Protein AF-A0A9D9EW62-F1 (afdb_monomer_lite)

Sequence (169 aa):
MFRKLGITLVFTATLSACSYVDKYEEQVHDWEPTYCYKSLAAVQCHREPKHSDSLRLVNYYGPHPSRYDAPEPLKEPNFKAPEMVNYWVKDAEPVPRPMPHGDLTDRPWLTVEGGNERQTIGDLRMLNASGAGTRAFLRRIETGEDATARDDDGTSTQYILPDPDLTVN

pLDDT: mean 76.58, std 15.17, range [39.16, 96.5]

Secondary structure (DSSP, 8-state):
-HHHHHHHHHHHHHHHTT----HHHHHHTTSPPEEEEE-SSSEEEESS--GGGGGGEEEEESS-GGGSPPPPPPPPP--PPPP---S--PPPPPP-PPP--S--TT-GGGSHHHHHHHHHHHHHHHHHHSHHHHHHHHHHHHHT--TT---SS-------PPPS-----

Structure (mmCIF, N/CA/C/O backbone):
data_AF-A0A9D9EW62-F1
#
_entry.id   AF-A0A9D9EW62-F1
#
loop_
_atom_site.group_PDB
_atom_site.id
_atom_site.type_symbol
_atom_site.label_atom_id
_atom_site.label_alt_id
_atom_site.label_comp_id
_atom_site.label_asym_id
_atom_site.label_entity_id
_atom_site.label_seq_id
_atom_site.pdbx_PDB_ins_code
_atom_site.Cartn_x
_atom_site.Cartn_y
_atom_site.Cartn_z
_atom_site.occupancy
_atom_site.B_iso_or_equiv
_atom_site.auth_seq_id
_atom_site.auth_comp_id
_atom_site.auth_asym_id
_atom_site.auth_atom_id
_atom_site.pdbx_PDB_model_num
ATOM 1 N N . MET A 1 1 ? -9.926 -25.307 49.695 1.00 59.16 1 MET A N 1
ATOM 2 C CA . MET A 1 1 ? -9.494 -24.974 48.315 1.00 59.16 1 MET A CA 1
ATOM 3 C C . MET A 1 1 ? -10.609 -24.360 47.465 1.00 59.16 1 MET A C 1
ATOM 5 O O . MET A 1 1 ? -10.352 -23.339 46.844 1.00 59.16 1 MET A O 1
ATOM 9 N N . PHE A 1 2 ? -11.846 -24.871 47.509 1.00 66.06 2 PHE A N 1
ATOM 10 C CA . PHE A 1 2 ? -12.985 -24.371 46.711 1.00 66.06 2 PHE A CA 1
ATOM 11 C C . PHE A 1 2 ? -13.291 -22.866 46.821 1.00 66.06 2 PHE A C 1
ATOM 13 O O . PHE A 1 2 ? -13.645 -22.231 45.835 1.00 66.06 2 PHE A O 1
ATOM 20 N N . ARG A 1 3 ? -13.080 -22.261 47.995 1.00 69.69 3 ARG A N 1
ATOM 21 C CA . ARG A 1 3 ? -13.353 -20.833 48.226 1.00 69.69 3 ARG A CA 1
ATOM 22 C C . ARG A 1 3 ? -12.430 -19.892 47.433 1.00 69.69 3 ARG A C 1
ATOM 24 O O . ARG A 1 3 ? -12.857 -18.814 47.046 1.00 69.69 3 ARG A O 1
ATOM 31 N N . LYS A 1 4 ? -11.186 -20.312 47.162 1.00 73.06 4 LYS A N 1
ATOM 32 C CA . LYS A 1 4 ? -10.240 -19.552 46.323 1.00 73.06 4 LYS A CA 1
ATOM 33 C C . LYS A 1 4 ? -10.594 -19.676 44.836 1.00 73.06 4 LYS A C 1
ATOM 35 O O . LYS A 1 4 ? -10.525 -18.686 44.124 1.00 73.06 4 LYS A O 1
ATOM 40 N N . LEU A 1 5 ? -11.053 -20.861 44.425 1.00 77.12 5 LEU A N 1
ATOM 41 C CA . LEU A 1 5 ? -11.511 -21.160 43.064 1.00 77.12 5 LEU A CA 1
ATOM 42 C C . LEU A 1 5 ? -12.756 -20.347 42.675 1.00 77.12 5 LEU A C 1
ATOM 44 O O . LEU A 1 5 ? -12.821 -19.824 41.567 1.00 77.12 5 LEU A O 1
ATOM 48 N N . GLY A 1 6 ? -13.701 -20.171 43.605 1.00 78.62 6 GLY A N 1
ATOM 49 C CA . GLY A 1 6 ? -14.886 -19.336 43.379 1.00 78.62 6 GLY A CA 1
ATOM 50 C C . GLY A 1 6 ? -14.548 -17.860 43.148 1.00 78.62 6 GLY A C 1
ATOM 51 O O . GLY A 1 6 ? -15.074 -17.250 42.225 1.00 78.62 6 GLY A O 1
ATOM 52 N N . ILE A 1 7 ? -13.616 -17.299 43.927 1.00 83.00 7 ILE A N 1
ATOM 53 C CA . ILE A 1 7 ? -13.196 -15.895 43.782 1.00 83.00 7 ILE A CA 1
ATOM 54 C C . ILE A 1 7 ? -12.504 -15.669 42.432 1.00 83.00 7 ILE A C 1
ATOM 56 O O . ILE A 1 7 ? -12.807 -14.693 41.754 1.00 83.00 7 ILE A O 1
ATOM 60 N N . THR A 1 8 ? -11.632 -16.583 41.997 1.00 82.44 8 THR A N 1
ATOM 61 C CA . THR A 1 8 ? -10.969 -16.472 40.685 1.00 82.44 8 THR A CA 1
ATOM 62 C C . THR A 1 8 ? -11.944 -16.573 39.512 1.00 82.44 8 THR A C 1
ATOM 64 O O . THR A 1 8 ? -11.771 -15.874 38.516 1.00 82.44 8 THR A O 1
ATOM 67 N N . LEU A 1 9 ? -12.990 -17.396 39.627 1.00 83.12 9 LEU A N 1
ATOM 68 C CA . LEU A 1 9 ? -13.998 -17.558 38.574 1.00 83.12 9 LEU A CA 1
ATOM 69 C C . LEU A 1 9 ? -14.905 -16.325 38.461 1.00 83.12 9 LEU A C 1
ATOM 71 O O . LEU A 1 9 ? -15.177 -15.852 37.364 1.00 83.12 9 LEU A O 1
ATOM 75 N N . VAL A 1 10 ? -15.308 -15.749 39.597 1.00 83.44 10 VAL A N 1
ATOM 76 C CA . VAL A 1 10 ? -16.083 -14.499 39.614 1.00 83.44 10 VAL A CA 1
ATOM 77 C C . VAL A 1 10 ? -15.261 -13.346 39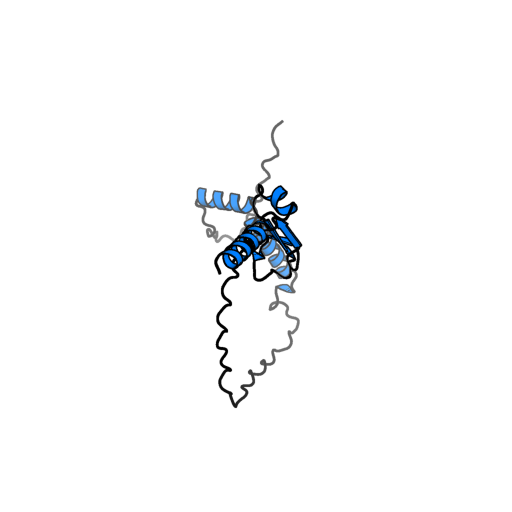.039 1.00 83.44 10 VAL A C 1
ATOM 79 O O . VAL A 1 10 ? -15.769 -12.598 38.212 1.00 83.44 10 VAL A O 1
ATOM 82 N N . PHE A 1 11 ? -13.981 -13.238 39.409 1.00 81.31 11 PHE A N 1
ATOM 83 C CA . PHE A 1 11 ? -13.118 -12.150 38.941 1.00 81.31 11 PHE A CA 1
ATOM 84 C C . PHE A 1 11 ? -12.858 -12.218 37.427 1.00 81.31 11 PHE A C 1
ATOM 86 O O . PHE A 1 11 ? -12.928 -11.205 36.731 1.00 81.31 11 PHE A O 1
ATOM 93 N N . THR A 1 12 ? -12.614 -13.423 36.899 1.00 79.81 12 THR A N 1
ATOM 94 C CA . THR A 1 12 ? -12.439 -13.645 35.453 1.00 79.81 12 THR A CA 1
ATOM 95 C C . THR A 1 12 ? -13.728 -13.383 34.672 1.00 79.81 12 THR A C 1
ATOM 97 O O . THR A 1 12 ? -13.675 -12.711 33.644 1.00 79.81 12 THR A O 1
ATOM 100 N N . ALA A 1 13 ? -14.889 -13.796 35.191 1.00 78.88 13 ALA A N 1
ATOM 101 C CA . ALA A 1 13 ? -16.182 -13.478 34.586 1.00 78.88 13 ALA A CA 1
ATOM 102 C C . ALA A 1 13 ? -16.443 -11.959 34.543 1.00 78.88 13 ALA A C 1
ATOM 104 O O . ALA A 1 13 ? -16.821 -11.433 33.496 1.00 78.88 13 ALA A O 1
ATOM 105 N N . THR A 1 14 ? -16.160 -11.228 35.628 1.00 77.88 14 THR A N 1
ATOM 106 C CA . THR A 1 14 ? -16.336 -9.764 35.663 1.00 77.88 14 THR A CA 1
ATOM 107 C C . THR A 1 14 ? -15.380 -9.012 34.738 1.00 77.88 14 THR A C 1
ATOM 109 O O . THR A 1 14 ? -15.769 -7.999 34.171 1.00 77.88 14 THR A O 1
ATOM 112 N N . LEU A 1 15 ? -14.156 -9.513 34.532 1.00 71.94 15 LEU A N 1
ATOM 113 C CA . LEU A 1 15 ? -13.207 -8.918 33.582 1.00 71.94 15 LEU A CA 1
ATOM 114 C C . LEU A 1 15 ? -13.619 -9.166 32.124 1.00 71.94 15 LEU A C 1
ATOM 116 O O . LEU A 1 15 ? -13.434 -8.287 31.288 1.00 71.94 15 LEU A O 1
ATOM 120 N N . SER A 1 16 ? -14.219 -10.323 31.822 1.00 66.19 16 SER A N 1
ATOM 121 C CA . SER A 1 16 ? -14.700 -10.637 30.467 1.00 66.19 16 SER A CA 1
ATOM 122 C C . SER A 1 16 ? -15.905 -9.793 30.030 1.00 66.19 16 SER A C 1
ATOM 124 O O . SER A 1 16 ? -16.077 -9.543 28.842 1.00 66.19 16 SER A O 1
ATOM 126 N N . ALA A 1 17 ? -16.703 -9.299 30.983 1.00 61.28 17 ALA A N 1
ATOM 127 C CA . ALA A 1 17 ? -17.857 -8.439 30.716 1.00 61.28 17 ALA A CA 1
ATOM 128 C C . ALA A 1 17 ? -17.480 -6.978 30.392 1.00 61.28 17 ALA A C 1
ATOM 130 O O . ALA A 1 17 ? -18.337 -6.202 29.980 1.00 61.28 17 ALA A O 1
ATOM 131 N N . CYS A 1 18 ? -16.205 -6.601 30.535 1.00 64.38 18 CYS A N 1
ATOM 132 C CA . CYS A 1 18 ? -15.677 -5.293 30.139 1.00 64.38 18 CYS A CA 1
ATOM 133 C C . CYS A 1 18 ? -15.083 -5.307 28.718 1.00 64.38 18 CYS A C 1
ATOM 135 O O . CYS A 1 18 ? -14.100 -4.611 28.458 1.00 64.38 18 CYS A O 1
ATOM 137 N N . SER A 1 19 ? -15.647 -6.085 27.786 1.00 58.22 19 SER A N 1
ATOM 138 C CA . SER A 1 19 ? -15.338 -5.924 26.362 1.00 58.22 19 SER A CA 1
ATOM 139 C C . SER A 1 19 ? -15.880 -4.567 25.906 1.00 58.22 19 SER A C 1
ATOM 141 O O . SER A 1 19 ? -17.054 -4.424 25.572 1.00 58.22 19 SER A O 1
ATOM 143 N N . TYR A 1 20 ? -15.027 -3.552 25.999 1.00 61.62 20 TYR A N 1
ATOM 144 C CA . TYR A 1 20 ? -15.320 -2.157 25.707 1.00 61.62 20 TYR A CA 1
ATOM 145 C C . TYR A 1 20 ? -15.698 -2.022 24.225 1.00 61.62 20 TYR A C 1
ATOM 147 O O . TYR A 1 20 ? -14.830 -2.049 23.355 1.00 61.62 20 TYR A O 1
ATOM 155 N N . VAL A 1 21 ? -16.995 -1.939 23.929 1.00 63.38 21 VAL A N 1
ATOM 156 C CA . VAL A 1 21 ? -17.468 -1.453 22.629 1.00 63.38 21 VAL A CA 1
ATOM 157 C C . VAL A 1 21 ? -17.365 0.062 22.692 1.00 63.38 21 VAL A C 1
ATOM 159 O O . VAL A 1 21 ? -17.888 0.684 23.619 1.00 63.38 21 VAL A O 1
ATOM 162 N N . ASP A 1 22 ? -16.618 0.649 21.763 1.00 69.00 22 ASP A N 1
ATOM 163 C CA . ASP A 1 22 ? -16.492 2.098 21.701 1.00 69.00 22 ASP A CA 1
ATOM 164 C C . ASP A 1 22 ? -17.877 2.701 21.409 1.00 69.00 22 ASP A C 1
ATOM 166 O O . ASP A 1 22 ? -18.600 2.215 20.537 1.00 69.00 22 ASP A O 1
ATOM 170 N N . LYS A 1 23 ? -18.267 3.764 22.122 1.00 73.44 23 LYS A N 1
ATOM 171 C CA . LYS A 1 23 ? -19.567 4.428 21.910 1.00 73.44 23 LYS A CA 1
ATOM 172 C C . LYS A 1 23 ? -19.731 4.936 20.479 1.00 73.44 23 LYS A C 1
ATOM 174 O O . LYS A 1 23 ? -20.854 5.096 20.009 1.00 73.44 23 LYS A O 1
ATOM 179 N N . TYR A 1 24 ? -18.615 5.205 19.805 1.00 70.50 24 TYR A N 1
ATOM 180 C CA . TYR A 1 24 ? -18.610 5.511 18.383 1.00 70.50 24 TYR A CA 1
ATOM 181 C C . TYR A 1 24 ? -19.092 4.314 17.555 1.00 70.50 24 TYR A C 1
ATOM 183 O O . TYR A 1 24 ? -20.037 4.459 16.785 1.00 70.50 24 TYR A O 1
ATOM 191 N N . GLU A 1 25 ? -18.509 3.128 17.765 1.00 70.69 25 GLU A N 1
ATOM 192 C CA . GLU A 1 25 ? -18.876 1.904 17.042 1.00 70.69 25 GLU A CA 1
ATOM 193 C C . GLU A 1 25 ? -20.361 1.562 17.222 1.00 70.69 25 GLU A C 1
ATOM 195 O O . GLU A 1 25 ? -20.989 1.128 16.266 1.00 70.69 25 GLU A O 1
ATOM 200 N N . GLU A 1 26 ? -20.941 1.826 18.397 1.00 75.75 26 GLU A N 1
ATOM 201 C CA . GLU A 1 26 ? -22.371 1.617 18.670 1.00 75.75 26 GLU A CA 1
ATOM 202 C C . GLU A 1 26 ? -23.283 2.519 17.812 1.00 75.75 26 GLU A C 1
ATOM 204 O O . GLU A 1 26 ? -24.342 2.081 17.373 1.00 75.75 26 GLU A O 1
ATOM 209 N N . GLN A 1 27 ? -22.867 3.755 17.507 1.00 77.00 27 GLN A N 1
ATOM 210 C CA . GLN A 1 27 ? -23.645 4.683 16.668 1.00 77.00 27 GLN A CA 1
ATOM 211 C C . GLN A 1 27 ? -23.507 4.431 15.165 1.00 77.00 27 GLN A C 1
ATOM 213 O O . GLN A 1 27 ? -24.417 4.760 14.403 1.00 77.00 27 GLN A O 1
ATOM 218 N N . VAL A 1 28 ? -22.368 3.894 14.723 1.00 73.94 28 VAL A N 1
ATOM 219 C CA . VAL A 1 28 ? -22.107 3.607 13.302 1.00 73.94 28 VAL A CA 1
ATOM 220 C C . VAL A 1 28 ? -22.264 2.129 12.943 1.00 73.94 28 VAL A C 1
ATOM 222 O O . VAL A 1 28 ? -22.005 1.759 11.802 1.00 73.94 28 VAL A O 1
ATOM 225 N N . HIS A 1 29 ? -22.735 1.296 13.874 1.00 68.50 29 HIS A N 1
ATOM 226 C CA . HIS A 1 29 ? -22.925 -0.140 13.658 1.00 68.50 29 HIS A CA 1
ATOM 227 C C . HIS A 1 29 ? -23.944 -0.459 12.550 1.00 68.50 29 HIS A C 1
ATOM 229 O O . HIS A 1 29 ? -23.817 -1.474 11.868 1.00 68.50 29 HIS A O 1
ATOM 235 N N . ASP A 1 30 ? -24.945 0.403 12.355 1.00 76.31 30 ASP A N 1
ATOM 236 C CA . ASP A 1 30 ? -26.012 0.195 11.366 1.00 76.31 30 ASP A CA 1
ATOM 237 C C . ASP A 1 30 ? -25.605 0.578 9.929 1.00 76.31 30 ASP A C 1
ATOM 239 O O . ASP A 1 30 ? -26.365 0.359 8.984 1.00 76.31 30 ASP A O 1
ATOM 243 N N . TRP A 1 31 ? -24.418 1.162 9.742 1.00 78.44 31 TRP A N 1
ATOM 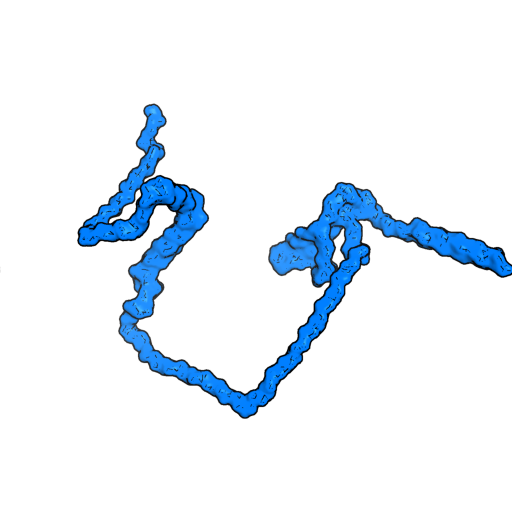244 C CA . TRP A 1 31 ? -23.936 1.638 8.444 1.00 78.44 31 TRP A CA 1
ATOM 245 C C . TRP A 1 31 ? -23.060 0.593 7.744 1.00 78.44 31 TRP A C 1
ATOM 247 O O . TRP A 1 31 ? -22.380 -0.202 8.392 1.00 78.44 31 TRP A O 1
ATOM 257 N N . GLU A 1 32 ? -23.033 0.613 6.403 1.00 84.56 32 GLU A N 1
ATOM 258 C CA . GLU A 1 32 ? -22.104 -0.235 5.645 1.00 84.56 32 GLU A CA 1
ATOM 259 C C . GLU A 1 32 ? -20.651 0.068 6.063 1.00 84.56 32 GLU A C 1
ATOM 261 O O . GLU A 1 32 ? -20.231 1.235 6.019 1.00 84.56 32 GLU A O 1
ATOM 266 N N . PRO A 1 33 ? -19.863 -0.956 6.445 1.00 88.44 33 PRO A N 1
ATOM 267 C CA . PRO A 1 33 ? -18.505 -0.743 6.908 1.00 88.44 33 PRO A CA 1
ATOM 268 C C . PRO A 1 33 ? -17.673 -0.115 5.793 1.00 88.44 33 PRO A C 1
ATOM 270 O O . PRO A 1 33 ? -17.693 -0.559 4.644 1.00 88.44 33 PRO A O 1
ATOM 273 N N . THR A 1 34 ? -16.969 0.961 6.133 1.00 93.12 34 THR A N 1
ATOM 274 C CA . THR A 1 34 ? -16.196 1.745 5.168 1.00 93.12 34 THR A CA 1
ATOM 275 C C . THR A 1 34 ? -14.881 2.176 5.797 1.00 93.12 34 THR A C 1
ATOM 277 O O . THR A 1 34 ? -14.870 2.895 6.790 1.00 93.12 34 THR A O 1
ATOM 280 N N . TYR A 1 35 ? -13.766 1.778 5.193 1.00 94.00 35 TYR A N 1
ATOM 281 C CA . TYR A 1 35 ? -12.406 2.040 5.656 1.00 94.00 35 TYR A CA 1
ATOM 282 C C . TYR A 1 35 ? -11.695 2.967 4.675 1.00 94.00 35 TYR A C 1
ATOM 284 O O . TYR A 1 35 ? -11.466 2.597 3.523 1.00 94.00 35 TYR A O 1
ATOM 292 N N . CYS A 1 36 ? -11.343 4.173 5.116 1.00 94.81 36 CYS A N 1
ATOM 293 C CA . CYS A 1 36 ? -10.765 5.209 4.268 1.00 94.81 36 CYS A CA 1
ATOM 294 C C . CYS A 1 36 ? -9.276 5.416 4.566 1.00 94.81 36 CYS A C 1
ATOM 296 O O . CYS A 1 36 ? -8.886 5.745 5.687 1.00 94.81 36 CYS A O 1
ATOM 298 N N . TYR A 1 37 ? -8.443 5.290 3.535 1.00 96.50 37 TYR A N 1
ATOM 299 C CA . TYR A 1 37 ? -6.986 5.359 3.614 1.00 96.50 37 TYR A CA 1
ATOM 300 C C . TYR A 1 37 ? -6.430 6.513 2.780 1.00 96.50 37 TYR A C 1
ATOM 302 O O . TYR A 1 37 ? -6.934 6.846 1.705 1.00 96.50 37 TYR A O 1
ATOM 310 N N . LYS A 1 38 ? -5.338 7.118 3.252 1.00 96.44 38 LYS A N 1
ATOM 311 C CA . LYS A 1 38 ? -4.634 8.190 2.544 1.00 96.44 38 LYS A CA 1
ATOM 312 C C . LYS A 1 38 ? -3.780 7.614 1.413 1.00 96.44 38 LYS A C 1
ATOM 314 O O . LYS A 1 38 ? -2.718 7.055 1.679 1.00 96.44 38 LYS A O 1
ATOM 319 N N . SER A 1 39 ? -4.173 7.821 0.158 1.00 92.69 39 SER A N 1
ATOM 320 C CA . SER A 1 39 ? -3.339 7.518 -1.017 1.00 92.69 39 SER A CA 1
ATOM 321 C C . SER A 1 39 ? -2.410 8.694 -1.375 1.00 92.69 39 SER A C 1
ATOM 323 O O . SER A 1 39 ? -2.344 9.685 -0.648 1.00 92.69 39 SER A O 1
ATOM 325 N N . LEU A 1 40 ? -1.634 8.575 -2.460 1.00 89.00 40 LEU A N 1
ATOM 326 C CA . LEU A 1 40 ? -0.734 9.644 -2.921 1.00 89.00 40 LEU A CA 1
ATOM 327 C C . LEU A 1 40 ? -1.485 10.867 -3.473 1.00 89.00 40 LEU A C 1
ATOM 329 O O . LEU A 1 40 ? -0.981 11.977 -3.349 1.00 89.00 40 LEU A O 1
ATOM 333 N N . ALA A 1 41 ? -2.673 10.672 -4.054 1.00 89.69 41 ALA A N 1
ATOM 334 C CA . ALA A 1 41 ? -3.430 11.733 -4.726 1.00 89.69 41 ALA A CA 1
ATOM 335 C C . ALA A 1 41 ? -4.807 12.023 -4.097 1.00 89.69 41 ALA A C 1
ATOM 337 O O . ALA A 1 41 ? -5.367 13.088 -4.330 1.00 89.69 41 ALA A O 1
ATOM 338 N N . ALA A 1 42 ? -5.365 11.095 -3.312 1.00 92.38 42 ALA A N 1
ATOM 339 C CA . ALA A 1 42 ? -6.709 11.214 -2.735 1.00 92.38 42 ALA A CA 1
ATOM 340 C C . ALA A 1 42 ? -6.902 10.318 -1.498 1.00 92.38 42 ALA A C 1
ATOM 342 O O . ALA A 1 42 ? -6.018 9.540 -1.131 1.00 92.38 42 ALA A O 1
ATOM 343 N N . VAL A 1 43 ? -8.076 10.373 -0.874 1.00 95.12 43 VAL A N 1
ATOM 344 C CA . VAL A 1 43 ? -8.515 9.355 0.091 1.00 95.12 43 VAL A CA 1
ATOM 345 C C . VAL A 1 43 ? -9.257 8.256 -0.671 1.00 95.12 43 VAL A C 1
ATOM 347 O O . VAL A 1 43 ? -10.140 8.558 -1.468 1.00 95.12 43 VAL A O 1
ATOM 350 N N . GLN A 1 44 ? -8.876 6.997 -0.459 1.00 94.31 44 GLN A N 1
ATOM 351 C CA . GLN A 1 44 ? -9.543 5.833 -1.050 1.00 94.31 44 GLN A CA 1
ATOM 352 C C . GLN A 1 44 ? -10.294 5.079 0.040 1.00 94.31 44 GLN A C 1
ATOM 354 O O . GLN A 1 44 ? -9.709 4.768 1.076 1.00 94.31 44 GLN A O 1
ATOM 359 N N . CYS A 1 45 ? -11.576 4.806 -0.190 1.00 94.25 45 CYS A N 1
ATOM 360 C CA . CYS A 1 45 ? -12.429 4.107 0.761 1.00 94.25 45 CYS A CA 1
ATOM 361 C C . CYS A 1 45 ? -12.792 2.717 0.234 1.00 94.25 45 CYS A C 1
ATOM 363 O O . CYS A 1 45 ? -13.123 2.553 -0.941 1.00 94.25 45 CYS A O 1
ATOM 365 N N . HIS A 1 46 ? -12.718 1.725 1.113 1.00 93.12 46 HIS A N 1
ATOM 366 C CA . HIS A 1 46 ? -12.971 0.321 0.814 1.00 93.12 46 HIS A CA 1
ATOM 367 C C . HIS A 1 46 ? -14.011 -0.241 1.781 1.00 93.12 46 HIS A C 1
ATOM 369 O O . HIS A 1 46 ? -14.105 0.213 2.917 1.00 93.12 46 HIS A O 1
ATOM 375 N N . ARG A 1 47 ? -14.772 -1.244 1.337 1.00 91.56 47 ARG A N 1
ATOM 376 C CA . ARG A 1 47 ? -15.723 -1.963 2.201 1.00 91.56 47 ARG A CA 1
ATOM 377 C C . ARG A 1 47 ? -15.032 -2.875 3.214 1.00 91.56 47 ARG A C 1
ATOM 379 O O . ARG A 1 47 ? -15.524 -3.067 4.316 1.00 91.56 47 ARG A O 1
ATOM 386 N N . GLU A 1 48 ? -13.874 -3.404 2.839 1.00 91.19 48 GLU A N 1
ATOM 387 C CA . GLU A 1 48 ? -13.054 -4.278 3.674 1.00 91.19 48 GLU A CA 1
ATOM 388 C C . GLU A 1 48 ? -11.765 -3.565 4.100 1.00 91.19 48 GLU A C 1
ATOM 390 O O . GLU A 1 48 ? -11.250 -2.714 3.361 1.00 91.19 48 GLU A O 1
ATOM 395 N N . PRO A 1 49 ? -11.224 -3.896 5.283 1.00 92.56 49 PRO A N 1
ATOM 396 C CA . PRO A 1 49 ? -10.005 -3.284 5.771 1.00 92.56 49 PRO A CA 1
ATOM 397 C C . PRO A 1 49 ? -8.799 -3.755 4.957 1.00 92.56 49 PRO A C 1
ATOM 399 O O . PRO A 1 49 ? -8.502 -4.941 4.827 1.00 92.56 49 PRO A O 1
ATOM 402 N N . LYS A 1 50 ? -8.039 -2.793 4.441 1.00 91.88 50 LYS A N 1
ATOM 403 C CA . LYS A 1 50 ? -6.800 -3.055 3.716 1.00 91.88 50 LYS A CA 1
ATOM 404 C C . LYS A 1 50 ? -5.619 -3.047 4.684 1.00 91.88 50 LYS A C 1
ATOM 406 O O . LYS A 1 50 ? -5.048 -1.998 4.984 1.00 91.88 50 LYS A O 1
ATOM 411 N N . HIS A 1 51 ? -5.231 -4.227 5.166 1.00 90.19 51 HIS A N 1
ATOM 412 C CA . HIS A 1 51 ? -4.170 -4.369 6.174 1.00 90.19 51 HIS A CA 1
ATOM 413 C C . HIS A 1 51 ? -2.802 -3.821 5.728 1.00 90.19 51 HIS A C 1
ATOM 415 O O . HIS A 1 51 ? -2.063 -3.296 6.565 1.00 90.19 51 HIS A O 1
ATOM 421 N N . SER A 1 52 ? -2.489 -3.857 4.424 1.00 89.62 52 SER A N 1
ATOM 422 C CA . SER A 1 52 ? -1.237 -3.299 3.878 1.00 89.62 52 SER A CA 1
ATOM 423 C C . SER A 1 52 ? -1.084 -1.800 4.138 1.00 89.62 52 SER A C 1
ATOM 425 O O . SER A 1 52 ? 0.030 -1.305 4.282 1.00 89.62 52 SER A O 1
ATOM 427 N N . ASP A 1 53 ? -2.207 -1.083 4.219 1.00 91.50 53 ASP A N 1
ATOM 428 C CA . ASP A 1 53 ? -2.246 0.375 4.317 1.00 91.50 53 ASP A CA 1
ATOM 429 C C . ASP A 1 53 ? -2.687 0.822 5.720 1.00 91.50 53 ASP A C 1
ATOM 431 O O . ASP A 1 53 ? -3.039 1.982 5.919 1.00 91.50 53 ASP A O 1
ATOM 435 N N . SER A 1 54 ? -2.639 -0.075 6.714 1.00 90.19 54 SER A N 1
ATOM 436 C CA . SER A 1 54 ? -3.070 0.171 8.101 1.00 90.19 54 SER A CA 1
ATOM 437 C C . SER A 1 54 ? -2.479 1.444 8.722 1.00 90.19 54 SER A C 1
ATOM 439 O O . SER A 1 54 ? -3.191 2.185 9.394 1.00 90.19 54 SER A O 1
ATOM 441 N N . LEU A 1 55 ? -1.216 1.769 8.423 1.00 92.25 55 LEU A N 1
ATOM 442 C CA . LEU A 1 55 ? -0.538 2.989 8.894 1.00 92.25 55 LEU A CA 1
ATOM 443 C C . LEU A 1 55 ? -1.072 4.292 8.274 1.00 92.25 55 LEU A C 1
ATOM 445 O O . LEU A 1 55 ? -0.714 5.384 8.709 1.00 92.25 55 LEU A O 1
ATOM 449 N N . ARG A 1 56 ? -1.885 4.193 7.221 1.00 94.44 56 ARG A N 1
ATOM 450 C CA . ARG A 1 56 ? -2.427 5.319 6.446 1.00 94.44 56 ARG A CA 1
ATOM 451 C C . ARG A 1 56 ? -3.940 5.449 6.615 1.00 94.44 56 ARG A C 1
ATOM 453 O O . ARG A 1 56 ? -4.565 6.160 5.826 1.00 94.44 56 ARG A O 1
ATOM 460 N N . LEU A 1 57 ? -4.529 4.759 7.592 1.00 94.00 57 LEU A N 1
ATOM 461 C CA . LEU A 1 57 ? -5.951 4.857 7.901 1.00 94.00 57 LEU A CA 1
ATOM 462 C C . LEU A 1 57 ? -6.285 6.281 8.362 1.00 94.00 57 LEU A C 1
ATOM 464 O O . LEU A 1 57 ? -5.660 6.809 9.278 1.00 94.00 57 LEU A O 1
ATOM 468 N N . VAL A 1 58 ? -7.257 6.904 7.700 1.00 94.31 58 VAL A N 1
ATOM 469 C CA . VAL A 1 58 ? -7.728 8.261 8.012 1.00 94.31 58 VAL A CA 1
ATOM 470 C C . VAL A 1 58 ? -8.991 8.200 8.857 1.00 94.31 58 VAL A C 1
ATOM 472 O O . VAL A 1 58 ? -9.100 8.916 9.846 1.00 94.31 58 VAL A O 1
ATOM 475 N N . ASN A 1 59 ? -9.945 7.361 8.453 1.00 92.62 59 ASN A N 1
ATOM 476 C CA . ASN A 1 59 ? -11.193 7.145 9.172 1.00 92.62 59 ASN A CA 1
ATOM 477 C C . ASN A 1 59 ? -11.765 5.760 8.844 1.00 92.62 59 ASN A C 1
ATOM 479 O O . ASN A 1 59 ? -11.440 5.185 7.800 1.00 92.62 59 ASN A O 1
ATOM 483 N N . TYR A 1 60 ? -12.635 5.248 9.707 1.00 91.12 60 TYR A N 1
ATOM 484 C CA . TYR A 1 60 ? -13.404 4.036 9.460 1.00 91.12 60 TYR A CA 1
ATOM 485 C C . TYR A 1 60 ? -14.817 4.163 10.036 1.00 91.12 60 TYR A C 1
ATOM 487 O O . TYR A 1 60 ? -15.028 4.829 11.044 1.00 91.12 60 TYR A O 1
ATOM 495 N N . TYR A 1 61 ? -15.770 3.500 9.392 1.00 89.69 61 TYR A N 1
ATOM 496 C CA . TYR A 1 61 ? -17.133 3.303 9.869 1.00 89.69 61 TYR A CA 1
ATOM 497 C C . TYR A 1 61 ? -17.342 1.802 10.079 1.00 89.69 61 TYR A C 1
ATOM 499 O O . TYR A 1 61 ? -16.990 1.015 9.198 1.00 89.69 61 TYR A O 1
ATOM 507 N N . GLY A 1 62 ? -17.875 1.410 11.237 1.00 87.25 62 GLY A N 1
ATOM 508 C CA . GLY A 1 62 ? -18.034 0.008 11.635 1.00 87.25 62 GLY A CA 1
ATOM 509 C C . GLY A 1 62 ? -16.911 -0.491 12.560 1.00 87.25 62 GLY A C 1
ATOM 510 O O . GLY A 1 62 ? -16.281 0.317 13.243 1.00 87.25 62 GLY A O 1
ATOM 511 N N . PRO A 1 63 ? -16.660 -1.811 12.628 1.00 87.06 63 PRO A N 1
ATOM 512 C CA . PRO A 1 63 ? -15.693 -2.382 13.561 1.00 87.06 63 PRO A CA 1
ATOM 513 C C . PRO A 1 63 ? -14.256 -1.996 13.201 1.00 87.06 63 PRO A C 1
ATOM 515 O O . PRO A 1 63 ? -13.867 -2.023 12.026 1.00 87.06 63 PRO A O 1
ATOM 518 N N . HIS A 1 64 ? -13.452 -1.702 14.224 1.00 87.81 64 HIS A N 1
ATOM 519 C CA . HIS A 1 64 ? -12.045 -1.349 14.053 1.00 87.81 64 HIS A CA 1
ATOM 520 C C . HIS A 1 64 ? -11.273 -2.409 13.229 1.00 87.81 64 HIS A C 1
ATOM 522 O O . HIS A 1 64 ? -11.401 -3.610 13.492 1.00 87.81 64 HIS A O 1
ATOM 528 N N . PRO A 1 65 ? -10.416 -2.007 12.264 1.00 88.94 65 PRO A N 1
ATOM 529 C CA . PRO A 1 65 ? -9.737 -2.929 11.345 1.00 88.94 65 PRO A CA 1
ATOM 530 C C . PRO A 1 65 ? -8.805 -3.942 12.029 1.00 88.94 65 PRO A C 1
ATOM 532 O O . PRO A 1 65 ? -8.488 -4.967 11.439 1.00 88.94 65 PRO A O 1
ATOM 535 N N . SER A 1 66 ? -8.385 -3.703 13.277 1.00 87.00 66 SER A N 1
ATOM 536 C CA . SER A 1 66 ? -7.592 -4.670 14.057 1.00 87.00 66 SER A CA 1
ATOM 537 C C . SER A 1 66 ? -8.380 -5.894 14.530 1.00 87.00 66 SER A C 1
ATOM 539 O O . SER A 1 66 ? -7.779 -6.802 15.094 1.00 87.00 66 SER A O 1
ATOM 541 N N . ARG A 1 67 ? -9.711 -5.900 14.383 1.00 85.19 67 ARG A N 1
ATOM 542 C CA . ARG A 1 67 ? -10.545 -7.073 14.684 1.00 85.19 67 ARG A CA 1
ATOM 543 C C . ARG A 1 67 ? -10.485 -8.134 13.583 1.00 85.19 67 ARG A C 1
ATOM 545 O O . ARG A 1 67 ? -10.923 -9.253 13.818 1.00 85.19 67 ARG A O 1
ATOM 552 N N . TYR A 1 68 ? -9.986 -7.772 12.403 1.00 86.44 68 TYR A N 1
ATOM 553 C CA . TYR A 1 68 ? -9.858 -8.669 11.263 1.00 86.44 68 TYR A CA 1
ATOM 554 C C . TYR A 1 68 ? -8.460 -9.276 11.223 1.00 86.44 68 TYR A C 1
ATOM 556 O O . TYR A 1 68 ? -7.470 -8.601 11.528 1.00 86.44 68 TYR A O 1
ATOM 564 N N . ASP A 1 69 ? -8.391 -10.544 10.828 1.00 88.69 69 ASP A N 1
ATOM 565 C CA . ASP A 1 69 ? -7.126 -11.247 10.675 1.00 88.69 69 ASP A CA 1
ATOM 566 C C . ASP A 1 69 ? -6.340 -10.662 9.501 1.00 88.69 69 ASP A C 1
ATOM 568 O O . ASP A 1 69 ? -6.822 -10.586 8.368 1.00 88.69 69 ASP A O 1
ATOM 572 N N . ALA A 1 70 ? -5.103 -10.251 9.779 1.00 87.69 70 ALA A N 1
ATOM 573 C CA . ALA A 1 70 ? -4.207 -9.802 8.731 1.00 87.69 70 ALA A CA 1
ATOM 574 C C . ALA A 1 70 ? -3.864 -10.988 7.809 1.00 87.69 70 ALA A C 1
ATOM 576 O O . ALA A 1 70 ? -3.591 -12.084 8.307 1.00 87.69 70 ALA A O 1
ATOM 577 N N . PRO A 1 71 ? -3.838 -10.783 6.479 1.00 88.44 71 PRO A N 1
ATOM 578 C CA . PRO A 1 71 ? -3.440 -11.832 5.554 1.00 88.44 71 PRO A CA 1
ATOM 579 C C . PRO A 1 71 ? -2.010 -12.284 5.856 1.00 88.44 71 PRO A C 1
ATOM 581 O O . PRO A 1 71 ? -1.167 -11.477 6.262 1.00 88.44 71 PRO A O 1
ATOM 584 N N . GLU A 1 72 ? -1.734 -13.570 5.632 1.00 90.00 72 GLU A N 1
ATOM 585 C CA . GLU A 1 72 ? -0.389 -14.106 5.813 1.00 90.00 72 GLU A CA 1
ATOM 586 C C . GLU A 1 72 ? 0.621 -13.314 4.966 1.00 90.00 72 GLU A C 1
ATOM 588 O O . GLU A 1 72 ? 0.348 -12.995 3.800 1.00 90.00 72 GLU A O 1
ATOM 593 N N . PRO A 1 73 ? 1.791 -12.971 5.533 1.00 87.94 73 PRO A N 1
ATOM 594 C CA . PRO A 1 73 ? 2.819 -12.272 4.787 1.00 87.94 73 PRO A CA 1
ATOM 595 C C . PRO A 1 73 ? 3.239 -13.118 3.585 1.00 87.94 73 PRO A C 1
ATOM 597 O O . PRO A 1 73 ? 3.450 -14.328 3.690 1.00 87.94 73 PRO A O 1
ATOM 600 N N . LEU A 1 74 ? 3.373 -12.467 2.429 1.00 87.69 74 LEU A N 1
ATOM 601 C CA . LEU A 1 74 ? 3.841 -13.129 1.218 1.00 87.69 74 LEU A CA 1
ATOM 602 C C . LEU A 1 74 ? 5.200 -13.779 1.486 1.00 87.69 74 LEU A C 1
ATOM 604 O O . LEU A 1 74 ? 6.084 -13.166 2.088 1.00 87.69 74 LEU A O 1
ATOM 608 N N . LYS A 1 75 ? 5.371 -15.017 1.010 1.00 91.62 75 LYS A N 1
ATOM 609 C CA . LYS A 1 75 ? 6.654 -15.715 1.091 1.00 91.62 75 LYS A CA 1
ATOM 610 C C . LYS A 1 75 ? 7.733 -14.848 0.452 1.00 91.62 75 LYS A C 1
ATOM 612 O O . LYS A 1 75 ? 7.568 -14.411 -0.689 1.00 91.62 75 LYS A O 1
ATOM 617 N N . GLU A 1 76 ? 8.831 -14.642 1.174 1.00 88.88 76 GLU A N 1
ATOM 618 C CA . GLU A 1 76 ? 9.958 -13.877 0.656 1.00 88.88 76 GLU A CA 1
ATOM 619 C C . GLU A 1 76 ? 10.400 -14.462 -0.696 1.00 88.88 76 GLU A C 1
ATOM 621 O O . GLU A 1 76 ? 10.660 -15.671 -0.799 1.00 88.88 76 GLU A O 1
ATOM 626 N N . PRO A 1 77 ? 10.443 -13.642 -1.758 1.00 90.00 77 PRO A N 1
ATOM 627 C CA . PRO A 1 77 ? 10.948 -14.092 -3.042 1.00 90.00 77 PRO A CA 1
ATOM 628 C C . PRO A 1 77 ? 12.403 -14.536 -2.885 1.00 90.00 77 PRO A C 1
ATOM 630 O O . PRO A 1 77 ? 13.236 -13.839 -2.305 1.00 90.00 77 PRO A O 1
ATOM 633 N N . ASN A 1 78 ? 12.725 -15.709 -3.429 1.00 90.88 78 ASN A N 1
ATOM 634 C CA . ASN A 1 78 ? 14.101 -16.187 -3.478 1.00 90.88 78 ASN A CA 1
ATOM 635 C C . ASN A 1 78 ? 14.838 -15.443 -4.599 1.00 90.88 78 ASN A C 1
ATOM 637 O O . ASN A 1 78 ? 14.918 -15.918 -5.733 1.00 90.88 78 ASN A O 1
ATOM 641 N N . PHE A 1 79 ? 15.329 -14.244 -4.289 1.00 87.75 79 PHE A N 1
ATOM 642 C CA . PHE A 1 79 ? 16.213 -13.509 -5.179 1.00 87.75 79 PHE A CA 1
ATOM 643 C C . PHE A 1 79 ? 17.588 -14.174 -5.161 1.00 87.75 79 PHE A C 1
ATOM 645 O O . PHE A 1 79 ? 18.414 -13.921 -4.286 1.00 87.75 79 PHE A O 1
ATOM 652 N N . LYS A 1 80 ? 17.849 -15.035 -6.143 1.00 90.25 80 LYS A N 1
ATOM 653 C CA . LYS A 1 80 ? 19.222 -15.428 -6.446 1.00 90.25 80 LYS A CA 1
ATOM 654 C C . LYS A 1 80 ? 19.858 -14.300 -7.238 1.00 90.25 80 LYS A C 1
ATOM 656 O O . LYS A 1 80 ? 19.308 -13.878 -8.255 1.00 90.25 80 LYS A O 1
ATOM 661 N N . ALA A 1 81 ? 21.007 -13.822 -6.773 1.00 88.62 81 ALA A N 1
ATOM 662 C CA . ALA A 1 81 ? 21.845 -12.996 -7.622 1.00 88.62 81 ALA A CA 1
ATOM 663 C C . ALA A 1 81 ? 22.146 -13.785 -8.911 1.00 88.62 81 ALA A C 1
ATOM 665 O O . ALA A 1 81 ? 22.363 -15.002 -8.832 1.00 88.62 81 ALA A O 1
ATOM 666 N N . PRO A 1 82 ? 22.132 -13.134 -10.085 1.00 87.31 82 PRO A N 1
ATOM 667 C CA . PRO A 1 82 ? 22.649 -13.766 -11.288 1.00 87.31 82 PRO A CA 1
ATOM 668 C C . PRO A 1 82 ? 24.101 -14.199 -11.050 1.00 87.31 82 PRO A C 1
ATOM 670 O O . PRO A 1 82 ? 24.812 -13.610 -10.230 1.00 87.31 82 PRO A O 1
ATOM 673 N N . GLU A 1 83 ? 24.534 -15.246 -11.750 1.00 90.31 83 GLU A N 1
ATOM 674 C CA . GLU A 1 83 ? 25.929 -15.684 -11.700 1.00 90.31 83 GLU A CA 1
ATOM 675 C C . GLU A 1 83 ? 26.855 -14.512 -12.041 1.00 90.31 83 GLU A C 1
ATOM 677 O O . GLU A 1 83 ? 26.537 -13.683 -12.898 1.00 90.31 83 GLU A O 1
ATOM 682 N N . MET A 1 84 ? 28.000 -14.421 -11.360 1.00 87.44 84 MET A N 1
ATOM 683 C CA . MET A 1 84 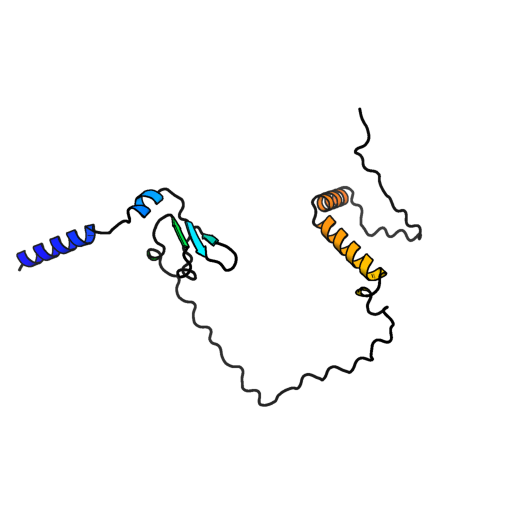? 28.961 -13.365 -11.660 1.00 87.44 84 MET A CA 1
ATOM 684 C C . MET A 1 84 ? 29.488 -13.546 -13.083 1.00 87.44 84 MET A C 1
ATOM 686 O O . MET A 1 84 ? 30.248 -14.470 -13.371 1.00 87.44 84 MET A O 1
ATOM 690 N N . VAL A 1 85 ? 29.099 -12.640 -13.974 1.00 85.06 85 VAL A N 1
ATOM 691 C CA . VAL A 1 85 ? 29.637 -12.583 -15.329 1.00 85.06 85 VAL A CA 1
ATOM 692 C C . VAL A 1 85 ? 30.950 -11.801 -15.275 1.00 85.06 85 VAL A C 1
ATOM 694 O O . VAL A 1 85 ? 30.960 -10.598 -15.032 1.00 85.06 85 VAL A O 1
ATOM 697 N N . ASN A 1 86 ? 32.078 -12.486 -15.483 1.00 88.06 86 ASN A N 1
ATOM 698 C CA . ASN A 1 86 ? 33.426 -11.894 -15.411 1.00 88.06 86 ASN A CA 1
ATOM 699 C C . ASN A 1 86 ? 33.799 -11.021 -16.623 1.00 88.06 86 ASN A C 1
ATOM 701 O O . ASN A 1 86 ? 34.926 -10.539 -16.714 1.00 88.06 86 ASN A O 1
ATOM 705 N N . TYR A 1 87 ? 32.887 -10.837 -17.574 1.00 86.44 87 TYR A N 1
ATOM 706 C CA . TYR A 1 87 ? 33.107 -10.000 -18.742 1.00 86.44 87 TYR A CA 1
ATOM 707 C C . TYR A 1 87 ? 31.994 -8.964 -18.851 1.00 86.44 87 TYR A C 1
ATOM 709 O O . TYR A 1 87 ? 30.815 -9.265 -18.689 1.00 86.44 87 TYR A O 1
ATOM 717 N N . TRP A 1 88 ? 32.383 -7.728 -19.137 1.00 81.31 88 TRP A N 1
ATOM 718 C CA . TRP A 1 88 ? 31.451 -6.696 -19.558 1.00 81.31 88 TRP A CA 1
ATOM 719 C C . TRP A 1 88 ? 31.359 -6.736 -21.080 1.00 81.31 88 TRP A C 1
ATOM 721 O O . TRP A 1 88 ? 32.357 -6.511 -21.768 1.00 81.31 88 TRP A O 1
ATOM 731 N N . VAL A 1 89 ? 30.170 -7.020 -21.610 1.00 85.06 89 VAL A N 1
ATOM 732 C CA . VAL A 1 89 ? 29.870 -6.743 -23.017 1.00 85.06 89 VAL A CA 1
ATOM 733 C C . VAL A 1 89 ? 29.620 -5.248 -23.102 1.00 85.06 89 VAL A C 1
ATOM 735 O O . VAL A 1 89 ? 28.655 -4.748 -22.531 1.00 85.06 89 VAL A O 1
ATOM 738 N N . LYS A 1 90 ? 30.512 -4.514 -23.770 1.00 84.31 90 LYS A N 1
ATOM 739 C CA . LYS A 1 90 ? 30.163 -3.163 -24.200 1.00 84.31 90 LYS A CA 1
ATOM 740 C C .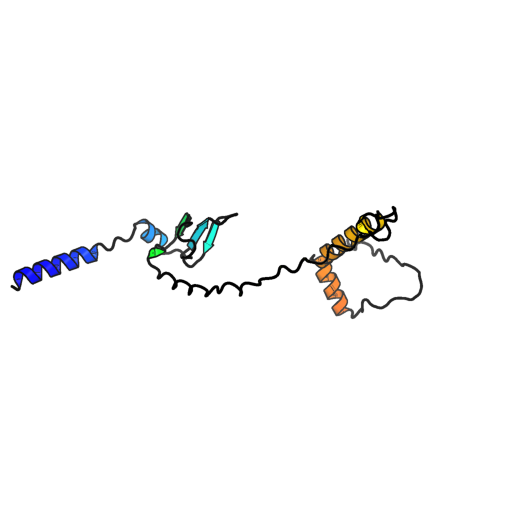 LYS A 1 90 ? 29.051 -3.299 -25.229 1.00 84.31 90 LYS A C 1
ATOM 742 O O . LYS A 1 90 ? 29.244 -3.992 -26.229 1.00 84.31 90 LYS A O 1
ATOM 747 N N . ASP A 1 91 ? 27.927 -2.632 -24.993 1.00 87.69 91 ASP A N 1
ATOM 748 C CA . ASP A 1 91 ? 26.970 -2.379 -26.064 1.00 87.69 91 ASP A CA 1
ATOM 749 C C . ASP A 1 91 ? 27.731 -1.760 -27.240 1.00 87.69 91 ASP A C 1
ATOM 751 O O . ASP A 1 91 ? 28.638 -0.943 -27.040 1.00 87.69 91 ASP A O 1
ATOM 755 N N . ALA A 1 92 ? 27.413 -2.196 -28.461 1.00 87.31 92 ALA A N 1
ATOM 756 C CA . ALA A 1 92 ? 28.031 -1.622 -29.645 1.00 87.31 92 ALA A CA 1
ATOM 757 C C . ALA A 1 92 ? 27.829 -0.103 -29.604 1.00 87.31 92 ALA A C 1
ATOM 759 O O . ALA A 1 92 ? 26.702 0.367 -29.421 1.00 87.31 92 ALA A O 1
ATOM 760 N N . GLU A 1 93 ? 28.919 0.657 -29.740 1.00 85.88 93 GLU A N 1
ATOM 761 C CA . GLU A 1 93 ? 28.815 2.109 -29.827 1.00 85.88 93 GLU A CA 1
ATOM 762 C C . GLU A 1 93 ? 27.817 2.456 -30.939 1.00 85.88 93 GLU A C 1
ATOM 764 O O . GLU A 1 93 ? 27.831 1.815 -31.999 1.00 85.88 93 GLU A O 1
ATOM 769 N N . PRO A 1 94 ? 26.914 3.426 -30.713 1.00 86.25 94 PRO A N 1
ATOM 770 C CA . PRO A 1 94 ? 25.957 3.801 -31.735 1.00 86.25 94 PRO A CA 1
ATOM 771 C C . PRO A 1 94 ? 26.728 4.223 -32.986 1.00 86.25 94 PRO A C 1
ATOM 773 O O . PRO A 1 94 ? 27.566 5.124 -32.927 1.00 86.25 94 PRO A O 1
ATOM 776 N N . VAL A 1 95 ? 26.445 3.570 -34.119 1.00 84.25 95 VAL A N 1
ATOM 777 C CA . VAL A 1 95 ? 27.058 3.922 -35.405 1.00 84.25 95 VAL A CA 1
ATOM 778 C C . VAL A 1 95 ? 26.811 5.414 -35.650 1.00 84.25 95 VAL A C 1
ATOM 780 O O . VAL A 1 95 ? 25.645 5.834 -35.612 1.00 84.25 95 VAL A O 1
ATOM 783 N N . PRO A 1 96 ? 27.862 6.227 -35.879 1.00 83.94 96 PRO A N 1
ATOM 784 C CA . PRO A 1 96 ? 27.701 7.645 -36.148 1.00 83.94 96 PRO A CA 1
ATOM 785 C C . PRO A 1 96 ? 26.744 7.833 -37.320 1.00 83.94 96 PRO A C 1
ATOM 787 O O . PRO A 1 96 ? 27.028 7.428 -38.448 1.00 83.94 96 PRO A O 1
ATOM 790 N N . ARG A 1 97 ? 25.580 8.425 -37.051 1.00 77.56 97 ARG A N 1
ATOM 791 C CA . ARG A 1 97 ? 24.671 8.836 -38.119 1.00 77.56 97 ARG A CA 1
ATOM 792 C C . ARG A 1 97 ? 25.200 10.144 -38.705 1.00 77.56 97 ARG A C 1
ATOM 794 O O . ARG A 1 97 ? 25.606 11.008 -37.921 1.00 77.56 97 ARG A O 1
ATOM 801 N N . PRO A 1 98 ? 25.201 10.314 -40.040 1.00 79.44 98 PRO A N 1
ATOM 802 C CA . PRO A 1 98 ? 25.532 11.599 -40.636 1.00 79.44 98 PRO A CA 1
ATOM 803 C C . PRO A 1 98 ? 24.627 12.686 -40.049 1.00 79.44 98 PRO A C 1
ATOM 805 O O . PRO A 1 98 ? 23.456 12.444 -39.732 1.00 79.44 98 PRO A O 1
ATOM 808 N N . MET A 1 99 ? 25.193 13.879 -39.860 1.00 73.25 99 MET A N 1
ATOM 809 C CA . MET A 1 99 ? 24.435 15.030 -39.383 1.00 73.25 99 MET A CA 1
ATOM 810 C C . MET A 1 99 ? 23.277 15.287 -40.362 1.00 73.25 99 MET A C 1
ATOM 812 O O . MET A 1 99 ? 23.513 15.277 -41.571 1.00 73.25 99 MET A O 1
ATOM 816 N N . PRO A 1 100 ? 22.033 15.489 -39.886 1.00 67.75 100 PRO A N 1
ATOM 817 C CA . PRO A 1 100 ? 20.904 15.747 -40.773 1.00 67.75 100 PRO A CA 1
ATOM 818 C C . PRO A 1 100 ? 21.187 17.003 -41.605 1.00 67.75 100 PRO A C 1
ATOM 820 O O . PRO A 1 100 ? 21.282 18.102 -41.056 1.00 67.75 100 PRO A O 1
ATOM 823 N N . HIS A 1 101 ? 21.356 16.847 -42.916 1.00 64.56 101 HIS A N 1
ATOM 824 C CA . HIS A 1 101 ? 21.680 17.942 -43.828 1.00 64.56 101 HIS A CA 1
ATOM 825 C C . HIS A 1 101 ? 20.419 18.692 -44.248 1.00 64.56 101 HIS A C 1
ATOM 827 O O . HIS A 1 101 ? 20.046 18.638 -45.408 1.00 64.56 101 HIS A O 1
ATOM 833 N N . GLY A 1 102 ? 19.745 19.363 -43.308 1.00 67.25 102 GLY A N 1
ATOM 834 C CA . GLY A 1 102 ? 18.645 20.303 -43.592 1.00 67.25 102 GLY A CA 1
ATOM 835 C C . GLY A 1 102 ? 17.413 19.734 -44.312 1.00 67.25 102 GLY A C 1
ATOM 836 O O . GLY A 1 102 ? 16.412 20.434 -44.421 1.00 67.25 102 GLY A O 1
ATOM 837 N N . ASP A 1 103 ? 17.465 18.487 -44.768 1.00 70.81 103 ASP A N 1
ATOM 838 C CA . ASP A 1 103 ? 16.380 17.787 -45.417 1.00 70.81 103 ASP A CA 1
ATOM 839 C C . ASP A 1 103 ? 15.455 17.234 -44.331 1.00 70.81 103 ASP A C 1
ATOM 841 O O . ASP A 1 103 ? 15.806 16.347 -43.548 1.00 70.81 103 ASP A O 1
ATOM 845 N N . LEU A 1 104 ? 14.295 17.873 -44.208 1.00 71.69 104 LEU A N 1
ATOM 846 C CA . LEU A 1 104 ? 13.280 17.556 -43.207 1.00 71.69 104 LEU A CA 1
ATOM 847 C C . LEU A 1 104 ? 12.345 16.432 -43.669 1.00 71.69 104 LEU A C 1
ATOM 849 O O . LEU A 1 104 ? 11.435 16.071 -42.922 1.00 71.69 104 LEU A O 1
ATOM 853 N N . THR A 1 105 ? 12.567 15.861 -44.857 1.00 70.81 105 THR A N 1
ATOM 854 C CA . THR A 1 105 ? 11.769 14.746 -45.395 1.00 70.81 105 THR A CA 1
ATOM 855 C C . THR A 1 105 ? 11.793 13.523 -44.477 1.00 70.81 105 THR A C 1
ATOM 857 O O . THR A 1 105 ? 10.746 12.938 -44.208 1.00 70.81 105 THR A O 1
ATOM 860 N N . ASP A 1 106 ? 12.940 13.212 -43.869 1.00 69.56 106 ASP A N 1
ATOM 861 C CA . ASP A 1 106 ? 13.086 12.121 -42.890 1.00 69.56 106 ASP A CA 1
ATOM 862 C C . ASP A 1 106 ? 12.396 12.400 -41.541 1.00 69.56 106 ASP A C 1
ATOM 864 O O . ASP A 1 106 ? 12.387 11.563 -40.630 1.00 69.56 106 ASP A O 1
ATOM 868 N N . ARG A 1 107 ? 11.865 13.612 -41.353 1.00 71.12 107 ARG A N 1
ATOM 869 C CA . ARG A 1 107 ? 11.297 14.085 -40.089 1.00 71.12 107 ARG A CA 1
ATOM 870 C C . ARG A 1 107 ? 9.978 14.804 -40.343 1.00 71.12 107 ARG A C 1
ATOM 872 O O . ARG A 1 107 ? 9.871 15.998 -40.050 1.00 71.12 107 ARG A O 1
ATOM 879 N N . PRO A 1 108 ? 8.941 14.084 -40.807 1.00 70.12 108 PRO A N 1
ATOM 880 C CA . PRO A 1 108 ? 7.666 14.690 -41.184 1.00 70.12 108 PRO A CA 1
ATOM 881 C C . PRO A 1 108 ? 7.057 15.511 -40.040 1.00 70.12 108 PRO A C 1
ATOM 883 O O . PRO A 1 108 ? 6.470 16.559 -40.274 1.00 70.12 108 PRO A O 1
ATOM 886 N N . TRP A 1 109 ? 7.304 15.141 -38.780 1.00 75.00 109 TRP A N 1
ATOM 887 C CA . TRP A 1 109 ? 6.826 15.887 -37.611 1.00 75.00 109 TRP A CA 1
ATOM 888 C C . TRP A 1 109 ? 7.451 17.273 -37.381 1.00 75.00 109 TRP A C 1
ATOM 890 O O . TRP A 1 109 ? 6.986 17.997 -36.503 1.00 75.00 109 TRP A O 1
ATOM 900 N N . LEU A 1 110 ? 8.532 17.610 -38.086 1.00 76.81 110 LEU A N 1
ATOM 901 C CA . LEU A 1 110 ? 9.158 18.937 -38.089 1.00 76.81 110 LEU A CA 1
ATOM 902 C C . LEU A 1 110 ? 8.692 19.791 -39.277 1.00 76.81 110 LEU A C 1
ATOM 904 O O . LEU A 1 110 ? 8.945 20.993 -39.291 1.00 76.81 110 LEU A O 1
ATOM 908 N N . THR A 1 111 ? 8.019 19.186 -40.259 1.00 78.69 111 THR A N 1
ATOM 909 C CA . THR A 1 111 ? 7.408 19.900 -41.385 1.00 78.69 111 THR A CA 1
ATOM 910 C C . THR A 1 111 ? 6.011 20.391 -41.011 1.00 78.69 111 THR A C 1
ATOM 912 O O . THR A 1 111 ? 5.336 19.801 -40.164 1.00 78.69 111 THR A O 1
ATOM 915 N N . VAL A 1 112 ? 5.557 21.467 -41.658 1.00 79.56 112 VAL A N 1
ATOM 916 C CA . VAL A 1 112 ? 4.187 21.981 -41.481 1.00 79.56 112 VAL A CA 1
ATOM 917 C C . VAL A 1 112 ? 3.161 20.916 -41.885 1.00 79.56 112 VAL A C 1
ATOM 919 O O . VAL A 1 112 ? 2.159 20.726 -41.201 1.00 79.56 112 VAL A O 1
ATOM 922 N N . GLU A 1 113 ? 3.453 20.162 -42.943 1.00 79.12 113 GLU A N 1
ATOM 923 C CA . GLU A 1 113 ? 2.595 19.096 -43.465 1.00 79.12 113 GLU A CA 1
ATOM 924 C C . GLU A 1 113 ? 2.413 17.954 -42.457 1.00 79.12 113 GLU A C 1
ATOM 926 O O . GLU A 1 113 ? 1.280 17.628 -42.105 1.00 79.12 113 GLU A O 1
ATOM 931 N N . GLY A 1 114 ? 3.495 17.406 -41.894 1.00 76.88 114 GLY A N 1
ATOM 932 C CA . GLY A 1 114 ? 3.371 16.346 -40.885 1.00 76.88 114 GLY A CA 1
ATOM 933 C C . GLY A 1 114 ? 2.879 16.840 -39.516 1.00 76.88 114 GLY A C 1
ATOM 934 O O . GLY A 1 114 ? 2.367 16.050 -38.718 1.00 76.88 114 GLY A O 1
ATOM 935 N N . GLY A 1 115 ? 2.974 18.145 -39.236 1.00 79.25 115 GLY A N 1
ATOM 936 C CA . GLY A 1 115 ? 2.270 18.781 -38.118 1.00 79.25 115 GLY A CA 1
ATOM 937 C C . GLY A 1 115 ? 0.747 18.745 -38.298 1.00 79.25 115 GLY A C 1
ATOM 938 O O . GLY A 1 115 ? 0.031 18.317 -37.390 1.00 79.25 115 GLY A O 1
ATOM 939 N N . ASN A 1 116 ? 0.267 19.116 -39.488 1.00 79.88 116 ASN A N 1
ATOM 940 C CA . ASN A 1 116 ? -1.154 19.086 -39.846 1.00 79.88 116 ASN A CA 1
ATOM 941 C C . ASN A 1 116 ? -1.703 17.651 -39.883 1.00 79.88 116 ASN A C 1
ATOM 943 O O . ASN A 1 116 ? -2.799 17.386 -39.388 1.00 79.88 116 ASN A O 1
ATOM 947 N N . GLU A 1 117 ? -0.927 16.697 -40.399 1.00 78.62 117 GLU A N 1
ATOM 948 C CA . GLU A 1 117 ? -1.300 15.279 -40.409 1.00 78.62 117 GLU A CA 1
ATOM 949 C C . GLU A 1 117 ? -1.483 14.734 -38.985 1.00 78.62 117 GLU A C 1
ATOM 951 O O . GLU A 1 117 ? -2.473 14.067 -38.690 1.00 78.62 117 GLU A O 1
ATOM 956 N N . ARG A 1 118 ? -0.589 15.085 -38.051 1.00 77.50 118 ARG A N 1
ATOM 957 C CA . ARG A 1 118 ? -0.732 14.698 -36.638 1.00 77.50 118 ARG A CA 1
ATOM 958 C C . ARG A 1 118 ? -1.965 15.290 -35.974 1.00 77.50 118 ARG A C 1
ATOM 960 O O . ARG A 1 118 ? -2.598 14.590 -35.185 1.00 77.50 118 ARG A O 1
ATOM 967 N N . GLN A 1 119 ? -2.290 16.548 -36.265 1.00 79.12 119 GLN A N 1
ATOM 968 C CA . GLN A 1 119 ? -3.522 17.163 -35.768 1.00 79.12 119 GLN A CA 1
ATOM 969 C C . GLN A 1 119 ? -4.741 16.423 -36.313 1.00 79.12 119 GLN A C 1
ATOM 971 O O . GLN A 1 119 ? -5.592 16.006 -35.538 1.00 79.12 119 GLN A O 1
ATOM 976 N N . THR A 1 120 ? -4.740 16.111 -37.609 1.00 81.88 120 THR A N 1
ATOM 977 C CA . THR A 1 120 ? -5.840 15.392 -38.262 1.00 81.88 120 THR A CA 1
ATOM 978 C C . THR A 1 120 ? -6.010 13.981 -37.686 1.00 81.88 120 THR A C 1
ATOM 980 O O . THR A 1 120 ? -7.121 13.561 -37.375 1.00 81.88 120 THR A O 1
ATOM 983 N N . ILE A 1 121 ? -4.914 13.248 -37.46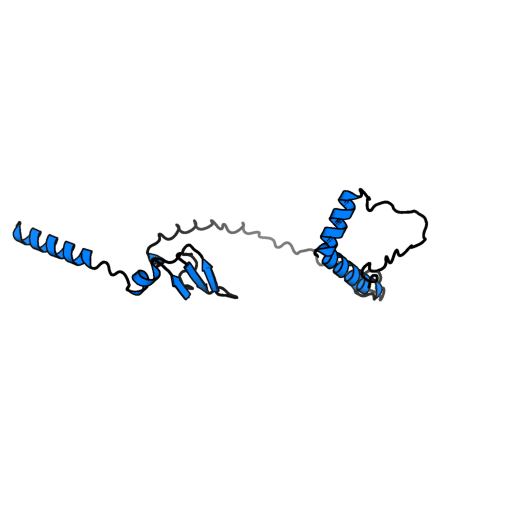3 1.00 82.38 121 ILE A N 1
ATOM 984 C CA . ILE A 1 121 ? -4.938 11.929 -36.808 1.00 82.38 121 ILE A CA 1
ATOM 985 C C . ILE A 1 121 ? -5.446 12.042 -35.362 1.00 82.38 121 ILE A C 1
ATOM 987 O O . ILE A 1 121 ? -6.198 11.180 -34.903 1.00 82.38 121 ILE A O 1
ATOM 991 N N . GLY A 1 122 ? -5.047 13.092 -34.641 1.00 82.06 122 GLY A N 1
ATOM 992 C CA . GLY A 1 122 ? -5.535 13.391 -33.296 1.00 82.06 122 GLY A CA 1
ATOM 993 C C . GLY A 1 122 ? -7.043 13.626 -33.273 1.00 82.06 122 GLY A C 1
ATOM 994 O O . GLY A 1 122 ? -7.748 12.969 -32.507 1.00 82.06 122 GLY A O 1
ATOM 995 N N . ASP A 1 123 ? -7.535 14.480 -34.165 1.00 79.50 123 ASP A N 1
ATOM 996 C CA . ASP A 1 123 ? -8.948 14.829 -34.296 1.00 79.50 123 ASP A CA 1
ATOM 997 C C . ASP A 1 123 ? -9.785 13.617 -34.706 1.00 79.50 123 ASP A C 1
ATOM 999 O O . ASP A 1 123 ? -10.817 13.341 -34.096 1.00 79.50 123 ASP A O 1
ATOM 1003 N N . LEU A 1 124 ? -9.303 12.810 -35.656 1.00 78.25 124 LEU A N 1
ATOM 1004 C CA . LEU A 1 124 ? -9.940 11.552 -36.049 1.00 78.25 124 LEU A CA 1
ATOM 1005 C C . LEU A 1 124 ? -9.999 10.552 -34.894 1.00 78.25 124 LEU A C 1
ATOM 1007 O O . LEU A 1 124 ? -11.019 9.894 -34.688 1.00 78.25 124 LEU A O 1
ATOM 1011 N N . ARG A 1 125 ? -8.928 10.439 -34.103 1.00 80.19 125 ARG A N 1
ATOM 1012 C CA . ARG A 1 125 ? -8.909 9.573 -32.918 1.00 80.19 125 ARG A CA 1
ATOM 1013 C C . ARG A 1 125 ? -9.903 10.056 -31.866 1.00 80.19 125 ARG A C 1
ATOM 1015 O O . ARG A 1 125 ? -10.565 9.233 -31.237 1.00 80.19 125 ARG A O 1
ATOM 1022 N N . MET A 1 126 ? -10.021 11.368 -31.692 1.00 76.50 126 MET A N 1
ATOM 1023 C CA . MET A 1 126 ? -10.956 11.977 -30.755 1.00 76.50 126 MET A CA 1
ATOM 1024 C C . MET A 1 126 ? -12.411 11.802 -31.214 1.00 76.50 126 MET A C 1
ATOM 1026 O O . MET A 1 126 ? -13.267 11.434 -30.412 1.00 76.50 126 MET A O 1
ATOM 1030 N N . LEU A 1 127 ? -12.681 11.973 -32.511 1.00 76.75 127 LEU A N 1
ATOM 1031 C CA . LEU A 1 127 ? -13.984 11.728 -33.128 1.00 76.75 127 LEU A CA 1
ATOM 1032 C C . LEU A 1 127 ? -14.386 10.256 -33.014 1.00 76.75 127 LEU A C 1
ATOM 1034 O O . LEU A 1 127 ? -15.505 9.983 -32.585 1.00 76.75 127 LEU A O 1
ATOM 1038 N N . ASN A 1 128 ? -13.473 9.321 -33.288 1.00 76.12 128 ASN A N 1
ATOM 1039 C CA . ASN A 1 128 ? -13.701 7.882 -33.113 1.00 76.12 128 ASN A CA 1
ATOM 1040 C C . ASN A 1 128 ? -13.947 7.487 -31.650 1.00 76.12 128 ASN A C 1
ATOM 1042 O O . ASN A 1 128 ? -14.713 6.566 -31.390 1.00 76.12 128 ASN A O 1
ATOM 1046 N N . ALA A 1 129 ? -13.321 8.179 -30.696 1.00 77.50 129 ALA A N 1
ATOM 1047 C CA . ALA A 1 129 ? -13.558 7.970 -29.268 1.00 77.50 129 ALA A CA 1
ATOM 1048 C C . ALA A 1 129 ? -14.845 8.651 -28.758 1.00 77.50 129 ALA A C 1
ATOM 1050 O O . ALA A 1 129 ? -15.278 8.386 -27.636 1.00 77.50 129 ALA A O 1
ATOM 1051 N N . SER A 1 130 ? -15.456 9.533 -29.554 1.00 82.38 130 SER A N 1
ATOM 1052 C CA . SER A 1 130 ? -16.676 10.259 -29.196 1.00 82.38 130 SER A CA 1
ATOM 1053 C C . SER A 1 130 ? -17.944 9.483 -29.566 1.00 82.38 130 SER A C 1
ATOM 1055 O O . SER A 1 130 ? -17.969 8.691 -30.508 1.00 82.38 130 SER A O 1
ATOM 1057 N N . GLY A 1 131 ? -19.061 9.789 -28.897 1.00 81.06 131 GLY A N 1
ATOM 1058 C CA . GLY A 1 131 ? -20.364 9.195 -29.224 1.00 81.06 131 GLY A CA 1
ATOM 1059 C C . GLY A 1 131 ? -20.875 9.518 -30.639 1.00 81.06 131 GLY A C 1
ATOM 1060 O O . GLY A 1 131 ? -21.758 8.828 -31.148 1.00 81.06 131 GLY A O 1
ATOM 1061 N N . ALA A 1 132 ? -20.339 10.546 -31.307 1.00 79.88 132 ALA A N 1
ATOM 1062 C CA . ALA A 1 132 ? -20.621 10.806 -32.720 1.00 79.88 132 ALA A CA 1
ATOM 1063 C C . ALA A 1 132 ? -19.921 9.783 -33.634 1.00 79.88 132 ALA A C 1
ATOM 1065 O O . ALA A 1 132 ? -20.569 9.239 -34.529 1.00 79.88 132 ALA A O 1
ATOM 1066 N N . GLY A 1 133 ? -18.656 9.448 -33.353 1.00 77.38 133 GLY A N 1
ATOM 1067 C CA . GLY A 1 133 ? -17.906 8.419 -34.080 1.00 77.38 133 GLY A CA 1
ATOM 1068 C C . GLY A 1 133 ? -18.522 7.032 -33.933 1.00 77.38 133 GLY A C 1
ATOM 1069 O O . GLY A 1 133 ? -18.707 6.337 -34.929 1.00 77.38 133 GLY A O 1
ATOM 1070 N N . THR A 1 134 ? -18.962 6.666 -32.726 1.00 80.50 134 THR A N 1
ATOM 1071 C CA . THR A 1 134 ? -19.665 5.392 -32.496 1.00 80.50 134 THR A CA 1
ATOM 1072 C C . THR A 1 134 ? -20.961 5.298 -33.303 1.00 80.50 134 THR A C 1
ATOM 1074 O O . THR A 1 134 ? -21.239 4.262 -33.898 1.00 80.50 134 THR A O 1
ATOM 1077 N N . ARG A 1 135 ? -21.751 6.378 -33.381 1.00 83.44 135 ARG A N 1
ATOM 1078 C CA . ARG A 1 135 ? -22.997 6.396 -34.171 1.00 83.44 135 ARG A CA 1
ATOM 1079 C C . ARG A 1 135 ? -22.736 6.306 -35.674 1.00 83.44 135 ARG A C 1
ATOM 1081 O O . ARG A 1 135 ? -23.450 5.586 -36.364 1.00 83.44 135 ARG A O 1
ATOM 1088 N N . ALA A 1 136 ? -21.708 6.993 -36.170 1.00 80.75 136 ALA A N 1
ATOM 1089 C CA . ALA A 1 136 ? -21.295 6.895 -37.568 1.00 80.75 136 ALA A CA 1
ATOM 1090 C C . ALA A 1 136 ? -20.799 5.480 -37.921 1.00 80.75 136 ALA A C 1
ATOM 1092 O O . ALA A 1 136 ? -21.150 4.946 -38.970 1.00 80.75 136 ALA A O 1
ATOM 1093 N N . PHE A 1 137 ? -20.044 4.846 -37.020 1.00 77.56 137 PHE A N 1
ATOM 1094 C CA . PHE A 1 137 ? -19.577 3.468 -37.171 1.00 77.56 137 PHE A CA 1
ATOM 1095 C C . PHE A 1 137 ? -20.727 2.452 -37.184 1.00 77.56 137 PHE A C 1
ATOM 1097 O O . PHE A 1 137 ? -20.781 1.601 -38.068 1.00 77.56 137 PHE A O 1
ATOM 1104 N N . LEU A 1 138 ? -21.677 2.563 -36.250 1.00 84.19 138 LEU A N 1
ATOM 1105 C CA . LEU A 1 138 ? -22.842 1.674 -36.199 1.00 84.19 138 LEU A CA 1
ATOM 1106 C C . LEU A 1 138 ? -23.717 1.806 -37.451 1.00 84.19 138 LEU A C 1
ATOM 1108 O O . LEU A 1 138 ? -24.135 0.792 -38.000 1.00 84.19 138 LEU A O 1
ATOM 1112 N N . ARG A 1 139 ? -23.916 3.033 -37.954 1.00 81.25 139 ARG A N 1
ATOM 1113 C CA . ARG A 1 139 ? -24.617 3.266 -39.225 1.00 81.25 139 ARG A CA 1
ATOM 1114 C C . ARG A 1 139 ? -23.908 2.584 -40.397 1.00 81.25 139 ARG A C 1
ATOM 1116 O O . ARG A 1 139 ? -24.577 2.009 -41.240 1.00 81.25 139 ARG A O 1
ATOM 1123 N N . ARG A 1 140 ? -22.571 2.605 -40.435 1.00 77.88 140 ARG A N 1
ATOM 1124 C CA . ARG A 1 140 ? -21.791 1.936 -41.490 1.00 77.88 140 ARG A CA 1
ATOM 1125 C C . ARG A 1 140 ? -21.937 0.411 -41.456 1.00 77.88 140 ARG A C 1
ATOM 1127 O O . ARG A 1 140 ? -22.016 -0.211 -42.507 1.00 77.88 140 ARG A O 1
ATOM 1134 N N . ILE A 1 141 ? -21.992 -0.189 -40.264 1.00 78.81 141 ILE A N 1
ATOM 1135 C CA . ILE A 1 141 ? -22.275 -1.629 -40.120 1.00 78.81 141 ILE A CA 1
ATOM 1136 C C . ILE A 1 141 ? -23.679 -1.952 -40.643 1.00 78.81 141 ILE A C 1
ATOM 1138 O O . ILE A 1 141 ? -23.869 -2.977 -41.289 1.00 78.81 141 ILE A O 1
ATOM 1142 N N . GLU A 1 142 ? -24.650 -1.079 -40.377 1.00 82.38 142 GLU A N 1
ATOM 1143 C CA . GLU A 1 142 ? -26.032 -1.241 -40.832 1.00 82.38 142 GLU A CA 1
ATOM 1144 C C . GLU A 1 142 ? -26.175 -1.088 -42.356 1.00 82.38 142 GLU A C 1
ATOM 1146 O O . GLU A 1 142 ? -26.926 -1.840 -42.973 1.00 82.38 142 GLU A O 1
ATOM 1151 N N . THR A 1 143 ? -25.432 -0.164 -42.978 1.00 80.94 143 THR A N 1
ATOM 1152 C CA . THR A 1 143 ? -25.459 0.056 -44.435 1.00 80.94 143 THR A CA 1
ATOM 1153 C C . THR A 1 143 ? -24.554 -0.892 -45.225 1.00 80.94 143 THR A C 1
ATOM 1155 O O . THR A 1 143 ? -24.734 -1.018 -46.434 1.00 80.94 143 THR A O 1
ATOM 1158 N N . GLY A 1 144 ? -23.614 -1.584 -44.573 1.00 70.25 144 GLY A N 1
ATOM 1159 C CA . GLY A 1 144 ? -22.706 -2.540 -45.219 1.00 70.25 144 GLY A CA 1
ATOM 1160 C C . GLY A 1 144 ? -21.657 -1.897 -46.133 1.00 70.25 144 GLY A C 1
ATOM 1161 O O . GLY A 1 144 ? -21.124 -2.565 -47.014 1.00 70.25 144 GLY A O 1
ATOM 1162 N N . GLU A 1 145 ? -21.370 -0.605 -45.960 1.00 69.06 145 GLU A N 1
ATOM 1163 C CA . GLU A 1 145 ? -20.388 0.111 -46.780 1.00 69.06 145 GLU A CA 1
ATOM 1164 C C . GLU A 1 145 ? -18.956 -0.157 -46.287 1.00 69.06 145 GLU A C 1
ATOM 1166 O O . GLU A 1 145 ? -18.524 0.344 -45.242 1.00 69.06 145 GLU A O 1
ATOM 1171 N N . ASP A 1 146 ? -18.198 -0.938 -47.059 1.00 54.84 146 ASP A N 1
ATOM 1172 C CA . ASP A 1 146 ? -16.777 -1.188 -46.820 1.00 54.84 146 ASP A CA 1
ATOM 1173 C C . ASP A 1 146 ? -15.935 0.070 -47.090 1.00 54.84 146 ASP A C 1
ATOM 1175 O O . ASP A 1 146 ? -16.018 0.701 -48.143 1.00 54.84 146 ASP A O 1
ATOM 1179 N N . ALA A 1 147 ? -15.033 0.407 -46.163 1.00 55.69 147 ALA A N 1
ATOM 1180 C CA . ALA A 1 147 ? -14.142 1.571 -46.263 1.00 55.69 147 ALA A CA 1
ATOM 1181 C C . ALA A 1 147 ? -13.037 1.450 -47.340 1.00 55.69 147 ALA A C 1
ATOM 1183 O O . ALA A 1 147 ? -12.118 2.267 -47.368 1.00 55.69 147 ALA A O 1
ATOM 1184 N N . THR A 1 148 ? -13.085 0.429 -48.199 1.00 47.06 148 THR A N 1
ATOM 1185 C CA . THR A 1 148 ? -12.059 0.142 -49.212 1.00 47.06 148 THR A CA 1
ATOM 1186 C C . THR A 1 148 ? -12.549 0.266 -50.651 1.00 47.06 148 THR A C 1
ATOM 1188 O O . THR A 1 148 ? -11.831 -0.159 -51.554 1.00 47.06 148 THR A O 1
ATOM 1191 N N . ALA A 1 149 ? -13.705 0.887 -50.905 1.00 43.88 149 ALA A N 1
ATOM 1192 C CA . ALA A 1 149 ? -14.011 1.401 -52.240 1.00 43.88 149 ALA A CA 1
ATOM 1193 C C . ALA A 1 149 ? -13.093 2.604 -52.529 1.00 43.88 149 ALA A C 1
ATOM 1195 O O . ALA A 1 149 ? -13.432 3.765 -52.317 1.00 43.88 149 ALA A O 1
ATOM 1196 N N . ARG A 1 150 ? -11.854 2.292 -52.909 1.00 41.25 150 ARG A N 1
ATOM 1197 C CA . ARG A 1 150 ? -10.894 3.226 -53.477 1.00 41.25 150 ARG A CA 1
ATOM 1198 C C . ARG A 1 150 ? -11.325 3.411 -54.930 1.00 41.25 150 ARG A C 1
ATOM 1200 O O . ARG A 1 150 ? -11.022 2.563 -55.762 1.00 41.25 150 ARG A O 1
ATOM 1207 N N . ASP A 1 151 ? -12.093 4.460 -55.199 1.00 41.53 151 ASP A N 1
ATOM 1208 C CA . ASP A 1 151 ? -12.328 4.903 -56.569 1.00 41.53 151 ASP A CA 1
ATOM 1209 C C . ASP A 1 151 ? -10.979 5.355 -57.150 1.00 41.53 151 ASP A C 1
ATOM 1211 O O . ASP A 1 151 ? -10.365 6.313 -56.679 1.00 41.53 151 ASP A O 1
ATOM 1215 N N . ASP A 1 152 ? -10.498 4.622 -58.154 1.00 43.62 152 ASP A N 1
ATOM 1216 C CA . ASP A 1 152 ? -9.268 4.887 -58.916 1.00 43.62 152 ASP A CA 1
ATOM 1217 C C . ASP A 1 152 ? -9.421 6.062 -59.908 1.00 43.62 152 ASP A C 1
ATOM 1219 O O . ASP A 1 152 ? -8.726 6.126 -60.922 1.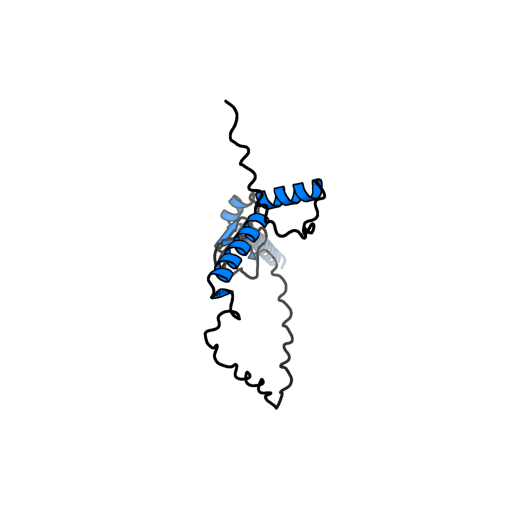00 43.62 152 ASP A O 1
ATOM 1223 N N . ASP A 1 153 ? -10.301 7.025 -59.632 1.00 41.72 153 ASP A N 1
ATOM 1224 C CA . ASP A 1 153 ? -10.376 8.266 -60.400 1.00 41.72 153 ASP A CA 1
ATOM 1225 C C . ASP A 1 153 ? -10.086 9.439 -59.467 1.00 41.72 153 ASP A C 1
ATOM 1227 O O . ASP A 1 153 ? -10.800 9.684 -58.496 1.00 41.72 153 ASP A O 1
ATOM 1231 N N . GLY A 1 154 ? -8.968 10.121 -59.719 1.00 42.75 154 GLY A N 1
ATOM 1232 C CA . GLY A 1 154 ? -8.335 11.121 -58.858 1.00 42.75 154 GLY A CA 1
ATOM 1233 C C . GLY A 1 154 ? -9.110 12.431 -58.719 1.00 42.75 154 GLY A C 1
ATOM 1234 O O . GLY A 1 154 ? -8.529 13.507 -58.849 1.00 42.75 154 GLY A O 1
ATOM 1235 N N . THR A 1 155 ? -10.402 12.360 -58.414 1.00 39.16 155 THR A N 1
ATOM 1236 C CA . THR A 1 155 ? -11.252 13.509 -58.134 1.00 39.16 155 THR A CA 1
ATOM 1237 C C . THR A 1 155 ? -11.781 13.391 -56.712 1.00 39.16 155 THR A C 1
ATOM 1239 O O . THR A 1 155 ? -12.803 12.768 -56.443 1.00 39.16 155 THR A O 1
ATOM 1242 N N . SER A 1 156 ? -11.060 14.028 -55.786 1.00 40.16 156 SER A N 1
ATOM 1243 C CA . SER A 1 156 ? -11.503 14.309 -54.420 1.00 40.16 156 SER A CA 1
ATOM 1244 C C . SER A 1 156 ? -12.887 14.972 -54.446 1.00 40.16 156 SER A C 1
ATOM 1246 O O . SER A 1 156 ? -13.004 16.194 -54.563 1.00 40.16 156 SER A O 1
ATOM 1248 N N . THR A 1 157 ? -13.947 14.182 -54.307 1.00 40.06 157 THR A N 1
ATOM 1249 C CA . THR A 1 157 ? -15.258 14.699 -53.926 1.00 40.06 157 THR A CA 1
ATOM 1250 C C . THR A 1 157 ? -15.284 14.766 -52.404 1.00 40.06 157 THR A C 1
ATOM 1252 O O . THR A 1 157 ? -15.591 13.802 -51.707 1.00 40.06 157 THR A O 1
ATOM 1255 N N . GLN A 1 158 ? -14.907 15.931 -51.869 1.00 48.66 158 GLN A N 1
ATOM 1256 C CA . GLN A 1 158 ? -15.285 16.326 -50.516 1.00 48.66 158 GLN A CA 1
ATOM 1257 C C . GLN A 1 158 ? -16.816 16.380 -50.461 1.00 48.66 158 GLN A C 1
ATOM 1259 O O . GLN A 1 158 ? -17.426 17.385 -50.822 1.00 48.66 158 GLN A O 1
ATOM 1264 N N . TYR A 1 159 ? -17.454 15.307 -49.999 1.00 39.72 159 TYR A N 1
ATOM 1265 C CA . TYR A 1 159 ? -18.840 15.377 -49.554 1.00 39.72 159 TYR A CA 1
ATOM 1266 C C . TYR A 1 159 ? -18.872 16.065 -48.187 1.00 39.72 159 TYR A C 1
ATOM 1268 O O . TYR A 1 159 ? -18.915 15.428 -47.137 1.00 39.72 159 TYR A O 1
ATOM 1276 N N . ILE A 1 160 ? -18.834 17.398 -48.211 1.00 50.88 160 ILE A N 1
ATOM 1277 C CA . ILE A 1 160 ? -19.374 18.215 -47.126 1.00 50.88 160 ILE A CA 1
ATOM 1278 C C . ILE A 1 160 ? -20.895 18.049 -47.217 1.00 50.88 160 ILE A C 1
ATOM 1280 O O . ILE A 1 160 ? -21.553 18.719 -48.011 1.00 50.88 160 ILE A O 1
ATOM 1284 N N . LEU A 1 161 ? -21.455 17.093 -46.474 1.00 48.69 161 LEU A N 1
ATOM 1285 C CA . LEU A 1 161 ? -22.903 17.018 -46.286 1.00 48.69 161 LEU A CA 1
ATOM 1286 C C . LEU A 1 161 ? -23.338 18.108 -45.288 1.00 48.69 161 LEU A C 1
ATOM 1288 O O . LEU A 1 161 ? -22.667 18.288 -44.270 1.00 48.69 161 LEU A O 1
ATOM 1292 N N . PRO A 1 162 ? -24.428 18.842 -45.576 1.00 48.84 162 PRO A N 1
ATOM 1293 C CA . PRO A 1 162 ? -24.900 19.945 -44.747 1.00 48.84 162 PRO A CA 1
ATOM 1294 C C . PRO A 1 162 ? -25.555 19.454 -43.449 1.00 48.84 162 PRO A C 1
ATOM 1296 O O . PRO A 1 162 ? -26.155 18.378 -43.406 1.00 48.84 162 PRO A O 1
ATOM 1299 N N . ASP A 1 163 ? -25.460 20.287 -42.411 1.00 48.84 163 ASP A N 1
ATOM 1300 C CA . ASP A 1 163 ? -26.187 20.146 -41.147 1.00 48.84 163 ASP A CA 1
ATOM 1301 C C . ASP A 1 163 ? -27.700 19.993 -41.394 1.00 48.84 163 ASP A C 1
ATOM 1303 O O . ASP A 1 163 ? -28.292 20.838 -42.074 1.00 48.84 163 ASP A O 1
ATOM 1307 N N . PRO A 1 164 ? -28.368 18.974 -40.822 1.00 50.69 164 PRO A N 1
ATOM 1308 C CA . PRO A 1 164 ? -29.804 18.789 -41.003 1.00 50.69 164 PRO A CA 1
ATOM 1309 C C . PRO A 1 164 ? -30.682 19.667 -40.089 1.00 50.69 164 PRO A C 1
ATOM 1311 O O . PRO A 1 164 ? -31.896 19.499 -40.110 1.00 50.69 164 PRO A O 1
ATOM 1314 N N . ASP A 1 165 ? -30.129 20.613 -39.321 1.00 46.91 165 ASP A N 1
ATOM 1315 C CA . ASP A 1 165 ? -30.892 21.368 -38.304 1.00 46.91 165 ASP A CA 1
ATOM 1316 C C . ASP A 1 165 ? -31.395 22.756 -38.747 1.00 46.91 165 ASP A C 1
ATOM 1318 O O . ASP A 1 165 ? -31.755 23.605 -37.933 1.00 46.91 165 ASP A O 1
ATOM 1322 N N . LEU A 1 166 ? -31.490 22.998 -40.054 1.00 52.31 166 LEU A N 1
ATOM 1323 C CA . LEU A 1 166 ? -32.118 24.206 -40.594 1.00 52.31 166 LEU A CA 1
ATOM 1324 C C . LEU A 1 166 ? -33.232 23.848 -41.573 1.00 52.31 166 LEU A C 1
ATOM 1326 O O . LEU A 1 166 ? -33.072 23.997 -42.776 1.00 52.31 166 LEU A O 1
ATOM 1330 N N . THR A 1 167 ? -34.372 23.385 -41.060 1.00 43.97 167 THR A N 1
ATOM 1331 C CA . THR A 1 167 ? -35.713 23.778 -41.541 1.00 43.97 167 THR A CA 1
ATOM 1332 C C . THR A 1 167 ? -36.797 23.225 -40.609 1.00 43.97 167 THR A C 1
ATOM 1334 O O . THR A 1 167 ? -36.900 22.021 -40.420 1.00 43.97 167 THR A O 1
ATOM 1337 N N . VAL A 1 168 ? -37.577 24.126 -40.002 1.00 39.72 168 VAL A N 1
ATOM 1338 C CA . VAL A 1 168 ? -39.056 24.229 -40.018 1.00 39.72 168 VAL A CA 1
ATOM 1339 C C . VAL A 1 168 ? -39.494 25.057 -38.794 1.00 39.72 168 VAL A C 1
ATOM 1341 O O . VAL A 1 168 ? -39.512 24.573 -37.665 1.00 39.72 168 VAL A O 1
ATOM 1344 N N . ASN A 1 169 ? -39.840 26.322 -39.062 1.00 39.56 169 ASN A N 1
ATOM 1345 C CA . ASN A 1 169 ? -41.023 26.973 -38.488 1.00 39.56 169 ASN A CA 1
ATOM 1346 C C . ASN A 1 169 ? -42.201 26.656 -39.411 1.00 39.56 169 ASN A C 1
ATOM 1348 O O . ASN A 1 169 ? -41.956 26.647 -40.642 1.00 39.56 169 ASN A O 1
#

Radius of gyration: 35.7 Å; chains: 1; bounding box: 74×52×109 Å

Foldseek 3Di:
DVVVVVVVVVVVVVVVVPPDDDPQQVVLQVDQKWWWFDDPPDIDIDSADDPVRLVGTDDIGHDDNVVDDDPDDPDPDPDDDPDDDPDDDDDPDPDDDPDPPPPCVVPLCVDPNSVVVVVVVVVVVVCCVDPNVVVVVVVCVVVVDDPPPPDPPPDPPPPPDDDPPDDDD